Protein AF-A0A1H2DC15-F1 (afdb_monomer)

Foldseek 3Di:
DADPVRDDDDDDVPPPVDQDFDCPAPVVVCVVPLVVLVVCCVVDVLVSLVSVQVRSQDKDALVCQLQPDRRPDDSVRSNVVCVVSVLVLQLDQQWDDDPRITHGHPDRNDPRSNLVSDQLVVSVVVQVVPPDDDPVSVVVSVVSVVVRDDDDD

pLDDT: mean 74.12, std 14.26, range [35.88, 91.88]

Nearest PDB structures (foldseek):
  2va8-assembly2_B  TM=5.021E-01  e=7.751E-01  Saccharolobus solfataricus
  5u8t-assembly1_4  TM=5.584E-01  e=7.766E+00  Saccharomyces cerevisiae S288C
  8kg8-assembly1_4  TM=5.007E-01  e=7.320E+00  Saccharomyces cerevisiae S288C

Secondary structure (DSSP, 8-state):
-B-TTS-B--PPTT-TTS----TTSHHHHHHH-HHHHHHHHHH-HHHHHHHHHHHT-S-EEHHHHTT---TTS-HHHHHHHHHHHHHHHHH-TTEEEETTEEEE-SS-S-TTGGGGGS-HHHHHHHHHTSSS--HHHHHHHHHHHHHH-PPP-

Mean predicted aligned error: 12.19 Å

Solvent-accessible surface area (backbone atoms only — not comparable to full-atom values): 8966 Å² total; per-residue (Å²): 88,74,47,96,89,69,50,73,48,89,77,55,94,86,47,85,90,59,87,66,59,49,88,91,33,71,66,34,52,28,72,77,36,43,66,56,38,36,54,44,39,73,75,39,49,57,56,49,55,50,50,54,36,48,51,54,77,42,80,39,45,51,71,52,67,40,59,53,83,42,47,96,51,56,55,69,55,42,38,53,52,48,62,71,31,49,48,60,54,48,28,35,33,35,47,46,77,55,98,62,27,34,32,59,40,98,59,71,79,36,97,60,19,54,47,74,53,44,56,53,66,57,33,46,55,65,50,65,73,43,99,70,78,51,74,68,57,50,51,55,48,52,50,40,49,67,76,61,60,73,82,84,127

Organism: NCBI:txid113562

Sequen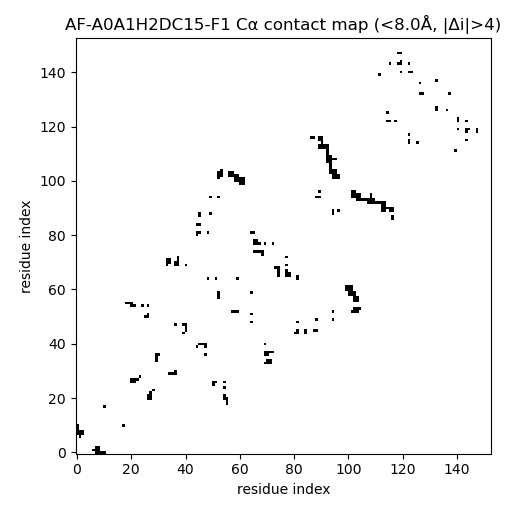ce (153 aa):
MRWDDGSEERVRPGDQSVGYATEESVCAQWLLEPGAAAEAFEANPVHVFTEFIRDSGKITKTMLLRRTVVAGVSESLVKTVYTASRAALRADPHIQISNESHTWNDAPIDPYADLRSLTPHEALDRLAGAKSLRQPERAALADAVRTGLSPRS

Structure (mmCIF, N/CA/C/O backbone):
data_AF-A0A1H2DC15-F1
#
_entry.id   AF-A0A1H2DC15-F1
#
loop_
_atom_site.group_PDB
_atom_site.id
_atom_site.type_symbol
_atom_site.label_atom_id
_atom_site.label_alt_id
_atom_site.label_comp_id
_atom_site.label_asym_id
_atom_site.label_entity_id
_atom_site.label_seq_id
_atom_site.pdbx_PDB_ins_code
_atom_site.Cartn_x
_atom_site.Cartn_y
_atom_site.Cartn_z
_atom_site.occupancy
_atom_site.B_iso_or_equiv
_atom_site.auth_seq_id
_atom_site.auth_comp_id
_atom_site.auth_asym_id
_atom_site.auth_atom_id
_atom_site.pdbx_PDB_model_num
ATOM 1 N N . MET A 1 1 ? -18.671 15.090 14.412 1.00 50.69 1 MET A N 1
ATOM 2 C CA . MET A 1 1 ? -18.525 13.635 14.588 1.00 50.69 1 MET A CA 1
ATOM 3 C C . MET A 1 1 ? -18.766 13.336 16.053 1.00 50.69 1 MET A C 1
ATOM 5 O O . MET A 1 1 ? -18.358 14.148 16.876 1.00 50.69 1 MET A O 1
ATOM 9 N N . ARG A 1 2 ? -19.482 12.259 16.371 1.00 41.91 2 ARG A N 1
ATOM 10 C CA . ARG A 1 2 ? -19.713 11.825 17.749 1.00 41.91 2 ARG A CA 1
ATOM 11 C C . ARG A 1 2 ? -19.054 10.464 17.916 1.00 41.91 2 ARG A C 1
ATOM 13 O O . ARG A 1 2 ? -19.311 9.585 17.101 1.00 41.91 2 ARG A O 1
ATOM 20 N N . TRP A 1 3 ? -18.186 10.350 18.907 1.00 59.72 3 TRP A N 1
ATOM 21 C CA . TRP A 1 3 ? -17.379 9.169 19.181 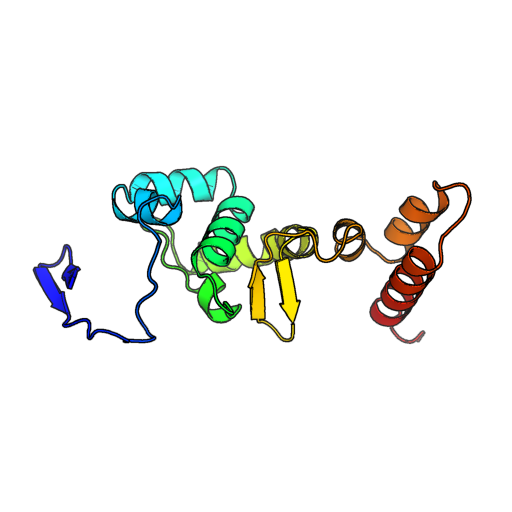1.00 59.72 3 TRP A CA 1
ATOM 22 C C . TRP A 1 3 ? -18.105 8.225 20.152 1.00 59.72 3 TRP A C 1
ATOM 24 O O . TRP A 1 3 ? -19.064 8.625 20.821 1.00 59.72 3 TRP A O 1
ATOM 34 N N . ASP A 1 4 ? -17.644 6.976 20.241 1.00 46.00 4 ASP A N 1
ATOM 35 C CA . ASP A 1 4 ? -18.251 5.933 21.087 1.00 46.00 4 ASP A CA 1
ATOM 36 C C . ASP A 1 4 ? -18.184 6.258 22.588 1.00 46.00 4 ASP A C 1
ATOM 38 O O . ASP A 1 4 ? -19.020 5.811 23.371 1.00 46.00 4 ASP A O 1
ATOM 42 N N . ASP A 1 5 ? -17.228 7.096 22.990 1.00 61.44 5 ASP A N 1
ATOM 43 C CA . ASP A 1 5 ? -17.116 7.641 24.347 1.00 61.44 5 ASP A CA 1
ATOM 44 C C . ASP A 1 5 ? -18.101 8.797 24.624 1.00 61.44 5 ASP A C 1
ATOM 46 O O . ASP A 1 5 ? -18.114 9.374 25.713 1.00 61.44 5 ASP A O 1
ATOM 50 N N . GLY A 1 6 ? -18.944 9.136 23.644 1.00 53.78 6 GLY A N 1
ATOM 51 C CA . GLY A 1 6 ? -19.925 10.212 23.713 1.00 53.78 6 GLY A CA 1
ATOM 52 C C . GLY A 1 6 ? -19.349 11.605 23.473 1.00 53.78 6 GLY A C 1
ATOM 53 O O . GLY A 1 6 ? -20.116 12.570 23.499 1.00 53.78 6 GLY A O 1
ATOM 54 N N . SER A 1 7 ? -18.043 11.734 23.224 1.00 58.00 7 SER A N 1
ATOM 55 C CA . SER A 1 7 ? -17.435 13.015 22.882 1.00 58.00 7 SER A CA 1
ATOM 56 C C . SER A 1 7 ? -17.876 13.474 21.491 1.00 58.00 7 SER A C 1
ATOM 58 O O . SER A 1 7 ? -18.075 12.682 20.568 1.00 58.00 7 SER A O 1
ATOM 60 N N . GLU A 1 8 ? -18.069 14.783 21.340 1.00 50.00 8 GLU A N 1
ATOM 61 C CA . GLU A 1 8 ? -18.448 15.391 20.068 1.00 50.00 8 GLU A CA 1
ATOM 62 C C . GLU A 1 8 ? -17.343 16.318 19.581 1.00 50.00 8 GLU A C 1
ATOM 64 O O . GLU A 1 8 ? -16.991 17.305 20.228 1.00 50.00 8 GLU A O 1
ATOM 69 N N . GLU A 1 9 ? -16.825 16.022 18.395 1.00 65.12 9 GLU A N 1
ATOM 70 C CA . GLU A 1 9 ? -15.805 16.823 17.742 1.00 65.12 9 GLU A CA 1
ATOM 71 C C . GLU A 1 9 ? -16.406 17.549 16.536 1.00 65.12 9 GLU A C 1
ATOM 73 O O . GLU A 1 9 ? -17.032 16.957 15.642 1.00 65.12 9 GLU A O 1
ATOM 78 N N . ARG A 1 10 ? -16.259 18.878 16.515 1.00 58.66 10 ARG A N 1
ATOM 79 C CA . ARG A 1 10 ? -16.745 19.714 15.413 1.00 58.66 10 ARG A CA 1
ATOM 80 C C . ARG A 1 10 ? -15.780 19.637 14.237 1.00 58.66 10 ARG A C 1
ATOM 82 O O . ARG A 1 10 ? -14.855 20.436 14.137 1.00 58.66 10 ARG A O 1
ATOM 89 N N . VAL A 1 11 ? -16.071 18.730 13.312 1.00 58.28 11 VAL A N 1
ATOM 90 C CA . VAL A 1 11 ? -15.411 18.676 12.004 1.00 58.28 11 VAL A CA 1
ATOM 91 C C . VAL A 1 11 ? -15.909 19.837 11.148 1.00 58.28 11 VAL A C 1
ATOM 93 O O . VAL A 1 11 ? -17.110 19.964 10.895 1.00 58.28 11 VAL A O 1
ATOM 96 N N . ARG A 1 12 ? -14.994 20.706 10.714 1.00 56.97 12 ARG A N 1
ATOM 97 C CA . ARG A 1 12 ? -15.319 21.788 9.776 1.00 56.97 12 ARG A CA 1
ATOM 98 C C . ARG A 1 12 ? -15.230 21.272 8.336 1.00 56.97 12 ARG A C 1
ATOM 100 O O . ARG A 1 12 ? -14.322 20.500 8.031 1.00 56.97 12 ARG A O 1
ATOM 107 N N . PRO A 1 13 ? -16.099 21.735 7.421 1.00 52.09 13 PRO A N 1
ATOM 108 C CA . PRO A 1 13 ? -15.893 21.517 5.993 1.00 52.09 13 PRO A CA 1
ATOM 109 C C . PRO A 1 13 ? -14.500 22.017 5.584 1.00 52.09 13 PRO A C 1
ATOM 111 O O . PRO A 1 13 ? -14.160 23.174 5.833 1.00 52.09 13 PRO A O 1
ATOM 114 N N . GLY A 1 14 ? -13.684 21.138 4.998 1.00 55.09 14 GLY A N 1
ATOM 115 C CA . GLY A 1 14 ? -12.305 21.451 4.599 1.00 55.09 14 GLY A CA 1
ATOM 116 C C . GLY A 1 14 ? -11.232 21.222 5.670 1.00 55.09 14 GLY A C 1
ATOM 117 O O . GLY A 1 14 ? -10.080 21.596 5.445 1.00 55.09 14 GLY A O 1
ATOM 118 N N . ASP A 1 15 ? -11.573 20.609 6.807 1.00 63.38 15 ASP A N 1
ATOM 119 C CA . ASP A 1 15 ? -10.581 20.166 7.786 1.00 63.38 15 ASP A CA 1
ATOM 120 C C . ASP A 1 15 ? -9.632 19.128 7.164 1.00 63.38 15 ASP A C 1
ATOM 122 O O . ASP A 1 15 ? -10.046 18.034 6.783 1.00 63.38 15 ASP A O 1
ATOM 126 N N . GLN A 1 16 ? -8.352 19.491 7.037 1.00 53.94 16 GLN A N 1
ATOM 127 C CA . GLN A 1 16 ? -7.323 18.640 6.431 1.00 53.94 16 GLN A CA 1
ATOM 128 C C . GLN A 1 16 ? -6.906 17.471 7.330 1.00 53.94 16 GLN A C 1
ATOM 130 O O . GLN A 1 16 ? -6.195 16.580 6.867 1.00 53.94 16 GLN A O 1
ATOM 135 N N . SER A 1 17 ? -7.311 17.481 8.604 1.00 52.69 17 SER A N 1
ATOM 136 C CA . SER A 1 17 ? -7.094 16.361 9.522 1.00 52.69 17 SER A CA 1
ATOM 137 C C . SER A 1 17 ? -8.114 15.234 9.336 1.00 52.69 17 SER A C 1
ATOM 139 O O . SER A 1 17 ? -7.874 14.123 9.805 1.00 52.69 17 SER A O 1
ATOM 141 N N . VAL A 1 18 ? -9.208 15.490 8.607 1.00 57.62 18 VAL A N 1
ATOM 142 C CA . VAL A 1 18 ? -10.269 14.516 8.342 1.00 57.62 18 VAL A CA 1
ATOM 143 C C . VAL A 1 18 ? -10.130 13.964 6.926 1.00 57.62 18 VAL A C 1
ATOM 145 O O . VAL A 1 18 ? -10.220 14.694 5.937 1.00 57.62 18 VAL A O 1
ATOM 148 N N . GLY A 1 19 ? -9.894 12.654 6.835 1.00 59.34 19 GLY A N 1
ATOM 149 C CA . GLY A 1 19 ? -9.956 11.912 5.580 1.00 59.34 19 GLY A CA 1
ATOM 150 C C . GLY A 1 19 ? -11.407 11.673 5.168 1.00 59.34 19 GLY A C 1
ATOM 151 O O . GLY A 1 19 ? -12.252 11.395 6.016 1.00 59.34 19 GLY A O 1
ATOM 152 N N . TYR A 1 20 ? -11.692 11.780 3.873 1.00 62.72 20 TYR A N 1
ATOM 153 C CA . TYR A 1 20 ? -13.002 11.470 3.303 1.00 62.72 20 TYR A CA 1
ATOM 154 C C . TYR A 1 20 ? -12.856 10.237 2.414 1.00 62.72 20 TYR A C 1
ATOM 156 O O . TYR A 1 20 ? -11.910 10.166 1.631 1.00 62.72 20 TYR A O 1
ATOM 164 N N . ALA A 1 21 ? -13.782 9.293 2.547 1.00 68.81 21 ALA A N 1
ATOM 165 C CA . ALA A 1 21 ? -13.947 8.163 1.641 1.00 68.81 21 ALA A CA 1
ATOM 166 C C . ALA A 1 21 ? -15.154 8.437 0.732 1.00 68.81 21 ALA A C 1
ATOM 168 O O . ALA A 1 21 ? -16.105 9.102 1.154 1.00 68.81 21 ALA A O 1
ATOM 169 N N . THR A 1 22 ? -15.116 7.974 -0.517 1.00 72.31 22 THR A N 1
ATOM 170 C CA . THR A 1 22 ? -16.287 8.050 -1.403 1.00 72.31 22 THR A CA 1
ATOM 171 C C . THR A 1 22 ? -17.324 7.009 -0.970 1.00 72.31 22 THR A C 1
ATOM 173 O O . THR A 1 22 ? -16.963 5.971 -0.433 1.00 72.31 22 THR A O 1
ATOM 176 N N . GLU A 1 23 ? -18.623 7.263 -1.161 1.00 72.62 23 GLU A N 1
ATOM 177 C CA . GLU A 1 23 ? -19.680 6.362 -0.649 1.00 72.62 23 GLU A CA 1
ATOM 178 C C . GLU A 1 23 ? -19.579 4.924 -1.188 1.00 72.62 23 GLU A C 1
ATOM 180 O O . GLU A 1 23 ? -19.925 3.974 -0.492 1.00 72.62 23 GLU A O 1
ATOM 185 N N . GLU A 1 24 ? -19.072 4.755 -2.408 1.00 78.44 24 GLU A N 1
ATOM 186 C CA . GLU A 1 24 ? -18.915 3.451 -3.069 1.00 78.44 24 GLU A CA 1
ATOM 187 C C . GLU A 1 24 ? -17.592 2.750 -2.718 1.00 78.44 24 GLU A C 1
ATOM 189 O O . GLU A 1 24 ? -17.293 1.673 -3.236 1.00 78.44 24 GLU A O 1
ATOM 194 N N . SER A 1 25 ? -16.771 3.367 -1.871 1.00 82.69 25 SER A N 1
ATOM 195 C CA . SER A 1 25 ? -15.416 2.916 -1.606 1.00 82.69 25 SER A CA 1
ATOM 196 C C . SER A 1 25 ? -15.360 1.810 -0.555 1.00 82.69 25 SER A C 1
ATOM 198 O O . SER A 1 25 ? -16.178 1.736 0.366 1.00 82.69 25 SER A O 1
ATOM 200 N N . VAL A 1 26 ? -14.342 0.955 -0.658 1.00 82.56 26 VAL A N 1
ATOM 201 C CA . VAL A 1 26 ? -14.091 -0.095 0.339 1.00 82.56 26 VAL A CA 1
ATOM 202 C C . VAL A 1 26 ? -13.783 0.537 1.701 1.00 82.56 26 VAL A C 1
ATOM 204 O O . VAL A 1 26 ? -14.265 0.063 2.731 1.00 82.56 26 VAL A O 1
ATOM 207 N N . CYS A 1 27 ? -13.067 1.668 1.721 1.00 82.31 27 CYS A N 1
ATOM 208 C CA . CYS A 1 27 ? -12.802 2.392 2.961 1.00 82.31 27 CYS A CA 1
ATOM 209 C C . CYS A 1 27 ? -14.085 2.943 3.606 1.00 82.31 27 CYS A C 1
ATOM 211 O O . CYS A 1 27 ? -14.167 2.979 4.832 1.00 82.31 27 CYS A O 1
ATOM 213 N N . ALA A 1 28 ? -15.101 3.335 2.828 1.00 81.56 28 ALA A N 1
ATOM 214 C CA . ALA A 1 28 ? -16.394 3.740 3.380 1.00 81.56 28 ALA A CA 1
ATOM 215 C C . ALA A 1 28 ? -17.136 2.568 4.039 1.00 81.56 28 ALA A C 1
ATOM 217 O O . ALA A 1 28 ? -17.709 2.743 5.113 1.00 81.56 28 ALA A O 1
ATOM 218 N N . GLN A 1 29 ? -17.063 1.361 3.469 1.00 79.31 29 GLN A N 1
ATOM 219 C CA . GLN A 1 29 ? -17.625 0.157 4.097 1.00 79.31 29 GLN A CA 1
ATOM 220 C C . GLN A 1 29 ? -16.939 -0.154 5.434 1.00 79.31 29 GLN A C 1
ATOM 222 O O . GLN A 1 29 ? -17.608 -0.424 6.427 1.00 79.31 29 GLN A O 1
ATOM 227 N N . TRP A 1 30 ? -15.613 -0.021 5.500 1.00 81.44 30 TRP A N 1
ATOM 228 C CA . TRP A 1 30 ? -14.843 -0.186 6.738 1.00 81.44 30 TRP A CA 1
ATOM 229 C C . TRP A 1 30 ? -15.180 0.840 7.828 1.00 81.44 30 TRP A C 1
ATOM 231 O O . TRP A 1 30 ? -15.050 0.533 9.011 1.00 81.44 30 TRP A O 1
ATOM 241 N N . LEU A 1 31 ? -15.627 2.045 7.456 1.00 74.81 31 LEU A N 1
ATOM 242 C CA . LEU A 1 31 ? -16.126 3.036 8.417 1.00 74.81 31 LEU A CA 1
ATOM 243 C C . LEU A 1 31 ? -17.489 2.646 9.004 1.00 74.81 31 LEU A C 1
ATOM 245 O O . LEU A 1 31 ? -17.784 3.006 10.142 1.00 74.81 31 LEU A O 1
ATOM 249 N N . LEU A 1 32 ? -18.317 1.932 8.237 1.00 79.75 32 LEU A N 1
ATOM 250 C CA . LEU A 1 32 ? -19.623 1.440 8.684 1.00 79.75 32 LEU A CA 1
ATOM 251 C C . LEU A 1 32 ? -19.499 0.149 9.504 1.00 79.75 32 LEU A C 1
ATOM 253 O O . LEU A 1 32 ? -20.289 -0.072 10.420 1.00 79.75 32 LEU A O 1
ATOM 257 N N . GLU A 1 33 ? -18.490 -0.673 9.208 1.00 82.50 33 GLU A N 1
ATOM 258 C CA . GLU A 1 33 ? -18.225 -1.951 9.869 1.00 82.50 33 GLU A CA 1
ATOM 259 C C . GLU A 1 33 ? -16.764 -2.031 10.347 1.00 82.50 33 GLU A C 1
ATOM 261 O O . GLU A 1 33 ? -15.903 -2.593 9.664 1.00 82.50 33 GLU A O 1
ATOM 266 N N . PRO A 1 34 ? -16.456 -1.517 11.553 1.00 68.00 34 PRO A N 1
ATOM 267 C CA . PRO A 1 34 ? -15.084 -1.440 12.059 1.00 68.00 34 PRO A CA 1
ATOM 268 C C . PRO A 1 34 ? -14.353 -2.792 12.131 1.00 68.00 34 PRO A C 1
ATOM 270 O O . PRO A 1 34 ? -13.135 -2.846 11.966 1.00 68.00 34 PRO A O 1
ATOM 273 N N . GLY A 1 35 ? -15.088 -3.891 12.347 1.00 78.56 35 GLY A N 1
ATOM 274 C CA . GLY A 1 35 ? -14.534 -5.250 12.352 1.00 78.56 35 GLY A CA 1
ATOM 275 C C . GLY A 1 35 ? -14.050 -5.715 10.975 1.00 78.56 35 GLY A C 1
ATOM 276 O O . GLY A 1 35 ? -13.019 -6.377 10.886 1.00 78.56 35 GLY A O 1
ATOM 277 N N . ALA A 1 36 ? -14.717 -5.290 9.897 1.00 83.50 36 ALA A N 1
ATOM 278 C CA . ALA A 1 36 ? -14.344 -5.655 8.531 1.00 83.50 36 ALA A CA 1
ATOM 279 C C . ALA A 1 36 ? -12.976 -5.076 8.138 1.00 83.50 36 ALA A C 1
ATOM 281 O O . ALA A 1 36 ? -12.216 -5.707 7.405 1.00 83.50 36 ALA A O 1
ATOM 282 N N . ALA A 1 37 ? -12.630 -3.896 8.665 1.00 79.44 37 ALA A N 1
ATOM 283 C CA . ALA A 1 37 ? -11.323 -3.282 8.455 1.00 79.44 37 ALA A CA 1
ATOM 284 C C . ALA A 1 37 ? -10.197 -4.112 9.093 1.00 79.44 37 ALA A C 1
ATOM 286 O O . ALA A 1 37 ? -9.152 -4.314 8.476 1.00 79.44 37 ALA A O 1
ATOM 287 N N . ALA A 1 38 ? -10.415 -4.607 10.317 1.00 82.25 38 ALA A N 1
ATOM 288 C CA . ALA A 1 38 ? -9.462 -5.460 11.021 1.00 82.25 38 ALA A CA 1
ATOM 289 C C . ALA A 1 38 ? -9.289 -6.809 10.311 1.00 82.25 38 ALA A C 1
ATOM 291 O O . ALA A 1 38 ? -8.160 -7.213 10.048 1.00 82.25 38 ALA A O 1
ATOM 292 N N . GLU A 1 39 ? -10.388 -7.460 9.923 1.00 88.56 39 GLU A N 1
ATOM 293 C CA . GLU A 1 39 ? -10.358 -8.730 9.185 1.00 88.56 39 GLU A CA 1
ATOM 294 C C . GLU A 1 39 ? -9.649 -8.589 7.830 1.00 88.56 39 GLU A C 1
ATOM 296 O O . GLU A 1 39 ? -8.788 -9.400 7.483 1.00 88.56 39 GLU A O 1
ATOM 301 N N . ALA A 1 40 ? -9.946 -7.522 7.079 1.00 87.38 40 ALA A N 1
ATOM 302 C CA . ALA A 1 40 ? -9.264 -7.226 5.822 1.00 87.38 40 ALA A CA 1
ATOM 303 C C . ALA A 1 40 ? -7.769 -6.957 6.038 1.00 87.38 40 ALA A C 1
ATOM 305 O O . ALA A 1 40 ? -6.935 -7.410 5.249 1.00 87.38 40 ALA A O 1
ATOM 306 N N . PHE A 1 41 ? -7.421 -6.249 7.115 1.00 89.12 41 PHE A N 1
ATOM 307 C CA . PHE A 1 41 ? -6.036 -5.953 7.464 1.00 89.12 41 PHE A CA 1
ATOM 308 C C . PHE A 1 41 ? -5.258 -7.208 7.860 1.00 89.12 41 PHE A C 1
ATOM 310 O O . PHE A 1 41 ? -4.109 -7.354 7.454 1.00 89.12 41 PHE A O 1
ATOM 317 N N . GLU A 1 42 ? -5.867 -8.128 8.606 1.00 88.25 42 GLU A N 1
ATOM 318 C CA . GLU A 1 42 ? -5.258 -9.413 8.957 1.00 88.25 42 GLU A CA 1
ATOM 319 C C . GLU A 1 42 ? -5.085 -10.320 7.734 1.00 88.25 42 GLU A C 1
ATOM 321 O O . GLU A 1 42 ? -4.042 -10.959 7.582 1.00 88.25 42 GLU A O 1
ATOM 326 N N . ALA A 1 43 ? -6.074 -10.350 6.837 1.00 91.31 43 ALA A N 1
ATOM 327 C CA . ALA A 1 43 ? -6.045 -11.193 5.647 1.00 91.31 43 ALA A CA 1
ATOM 328 C C . ALA A 1 43 ? -5.068 -10.684 4.575 1.00 91.31 43 ALA A C 1
ATOM 330 O O . ALA A 1 43 ? -4.311 -11.470 3.998 1.00 91.31 43 ALA A O 1
ATOM 331 N N . ASN A 1 44 ? -5.087 -9.381 4.275 1.00 91.00 44 ASN A N 1
ATOM 332 C CA . ASN A 1 44 ? -4.223 -8.771 3.266 1.00 91.00 44 ASN A CA 1
ATOM 333 C C . ASN A 1 44 ? -3.914 -7.295 3.590 1.00 91.00 44 ASN A C 1
ATOM 335 O O . ASN A 1 44 ? -4.553 -6.380 3.060 1.00 91.00 44 ASN A O 1
ATOM 339 N N . PRO A 1 45 ? -2.868 -7.033 4.391 1.00 88.38 45 PRO A N 1
ATOM 340 C CA . PRO A 1 45 ? -2.530 -5.671 4.784 1.00 88.38 45 PRO A CA 1
ATOM 341 C C . PRO A 1 45 ? -2.107 -4.769 3.619 1.00 88.38 45 PRO A C 1
ATOM 343 O O . PRO A 1 45 ? -2.335 -3.561 3.656 1.00 88.38 45 PRO A O 1
ATOM 346 N N . VAL A 1 46 ? -1.486 -5.339 2.577 1.00 91.31 46 VAL A N 1
ATOM 347 C CA . VAL A 1 46 ? -1.066 -4.580 1.387 1.00 91.31 46 VAL A CA 1
ATOM 348 C C . VAL A 1 46 ? -2.291 -4.002 0.692 1.00 91.31 46 VAL A C 1
ATOM 350 O O . VAL A 1 46 ? -2.305 -2.814 0.383 1.00 91.31 46 VAL A O 1
ATOM 353 N N . HIS A 1 47 ? -3.329 -4.824 0.514 1.00 90.50 47 HIS A N 1
ATOM 354 C CA . HIS A 1 47 ? -4.589 -4.384 -0.072 1.00 90.50 47 HIS A CA 1
ATOM 355 C C . HIS A 1 47 ? -5.193 -3.224 0.720 1.00 90.50 47 HIS A C 1
ATOM 357 O O . HIS A 1 47 ? -5.543 -2.215 0.120 1.00 90.50 47 HIS A O 1
ATOM 363 N N . VAL A 1 48 ? -5.207 -3.302 2.055 1.00 89.88 48 VAL A N 1
ATOM 364 C CA . VAL A 1 48 ? -5.713 -2.208 2.895 1.00 89.88 48 VAL A CA 1
ATOM 365 C C . VAL A 1 48 ? -4.969 -0.895 2.644 1.00 89.88 48 VAL A C 1
ATOM 367 O O . VAL A 1 48 ? -5.598 0.139 2.429 1.00 89.88 48 VAL A O 1
ATOM 370 N N . PHE A 1 49 ? -3.634 -0.910 2.601 1.00 90.81 49 PHE A N 1
ATOM 371 C CA . PHE A 1 49 ? -2.869 0.302 2.290 1.00 90.81 49 PHE A CA 1
ATOM 372 C C . PHE A 1 49 ? -3.126 0.820 0.869 1.00 90.81 49 PHE A C 1
ATOM 374 O O . PHE A 1 49 ? -3.223 2.034 0.687 1.00 90.81 49 PHE A O 1
ATOM 381 N N . THR A 1 50 ? -3.250 -0.063 -0.123 1.00 91.50 50 THR A N 1
ATOM 382 C CA . THR A 1 50 ? -3.571 0.322 -1.505 1.00 91.50 50 THR A CA 1
ATOM 383 C C . THR A 1 50 ? -4.945 0.984 -1.595 1.00 91.50 50 THR A C 1
ATOM 385 O O . THR A 1 50 ? -5.063 2.037 -2.218 1.00 91.50 50 THR A O 1
ATOM 388 N N . GLU A 1 51 ? -5.955 0.428 -0.927 1.00 90.00 51 GLU A N 1
ATOM 389 C CA . GLU A 1 51 ? -7.311 0.985 -0.859 1.00 90.00 51 GLU A CA 1
ATOM 390 C C . GLU A 1 51 ? -7.314 2.380 -0.224 1.00 90.00 51 GLU A C 1
ATOM 392 O O . GLU A 1 51 ? -7.872 3.315 -0.795 1.00 90.00 51 GLU A O 1
ATOM 397 N N . PHE A 1 52 ? -6.579 2.577 0.878 1.00 87.50 52 PHE A N 1
ATOM 398 C CA . PHE A 1 52 ? -6.414 3.908 1.471 1.00 87.50 52 PHE A CA 1
ATOM 399 C C . PHE A 1 52 ? -5.751 4.911 0.518 1.00 87.50 52 PHE A C 1
ATOM 401 O O . PHE A 1 52 ? -6.159 6.072 0.458 1.00 87.50 52 PHE A O 1
ATOM 408 N N . ILE A 1 53 ? -4.718 4.494 -0.221 1.00 89.75 53 ILE A N 1
ATOM 409 C CA . ILE A 1 53 ? -4.038 5.365 -1.191 1.00 89.75 53 ILE A CA 1
ATOM 410 C C . ILE A 1 53 ? -4.989 5.715 -2.341 1.00 89.75 53 ILE A C 1
ATOM 412 O O . ILE A 1 53 ? -5.060 6.885 -2.723 1.00 89.75 53 ILE A O 1
ATOM 416 N N . ARG A 1 54 ? -5.733 4.731 -2.858 1.00 89.44 54 ARG A N 1
ATOM 417 C CA . ARG A 1 54 ? -6.712 4.902 -3.937 1.00 89.44 54 ARG A CA 1
ATOM 418 C C . ARG A 1 54 ? -7.826 5.862 -3.541 1.00 89.44 54 ARG A C 1
ATOM 420 O O . ARG A 1 54 ? -8.022 6.877 -4.206 1.00 89.44 54 ARG A O 1
ATOM 427 N N . ASP A 1 55 ? -8.490 5.589 -2.424 1.00 86.00 55 ASP A N 1
ATOM 428 C CA . ASP A 1 55 ? -9.661 6.349 -1.983 1.00 86.00 55 ASP A CA 1
ATOM 429 C C . ASP A 1 55 ? -9.317 7.769 -1.537 1.00 86.00 55 ASP A C 1
ATOM 431 O O . ASP A 1 55 ? -10.160 8.662 -1.609 1.00 86.00 55 ASP A O 1
ATOM 435 N N . SER A 1 56 ? -8.066 8.020 -1.129 1.00 79.88 56 SER A N 1
ATOM 436 C CA . SER A 1 56 ? -7.630 9.373 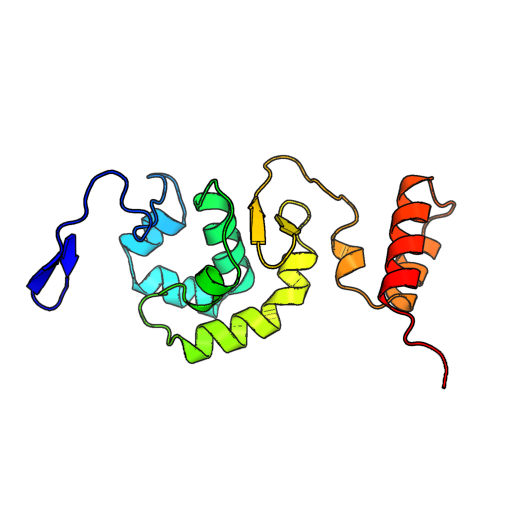-0.774 1.00 79.88 56 SER A CA 1
ATOM 437 C C . SER A 1 56 ? -7.800 10.378 -1.923 1.00 79.88 56 SER A C 1
ATOM 439 O O . SER A 1 56 ? -7.924 11.581 -1.668 1.00 79.88 56 SER A O 1
ATOM 441 N N . GLY A 1 57 ? -7.746 9.909 -3.182 1.00 74.06 57 GLY A N 1
ATOM 442 C CA . GLY A 1 57 ? -7.806 10.729 -4.399 1.00 74.06 57 GLY A CA 1
ATOM 443 C C . GLY A 1 57 ? -6.736 11.829 -4.478 1.00 74.06 57 GLY A C 1
ATOM 444 O O . GLY A 1 57 ? -6.831 12.743 -5.298 1.00 74.06 57 GLY A O 1
ATOM 445 N N . LYS A 1 58 ? -5.748 11.804 -3.576 1.00 80.56 58 LYS A N 1
ATOM 446 C CA . LYS A 1 58 ? -4.767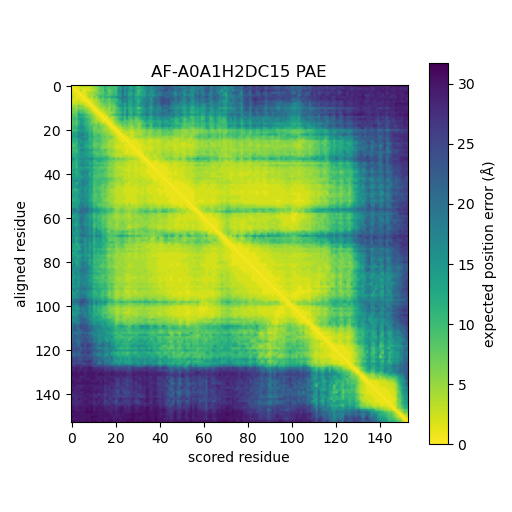 12.864 -3.334 1.00 80.56 58 LYS A CA 1
ATOM 447 C C . LYS A 1 58 ? -3.438 12.253 -2.902 1.00 80.56 58 LYS A C 1
ATOM 449 O O . LYS A 1 58 ? -3.289 11.054 -2.699 1.00 80.56 58 LYS A O 1
ATOM 454 N N . ILE A 1 59 ? -2.447 13.120 -2.735 1.00 84.69 59 ILE A N 1
ATOM 455 C CA . ILE A 1 59 ? -1.136 12.736 -2.228 1.00 84.69 59 ILE A CA 1
ATOM 456 C C . ILE A 1 59 ? -1.259 12.278 -0.767 1.00 84.69 59 ILE A C 1
ATOM 458 O O . ILE A 1 59 ? -1.543 13.082 0.123 1.00 84.69 59 ILE A O 1
ATOM 462 N N . THR A 1 60 ? -0.959 11.006 -0.512 1.00 86.38 60 THR A N 1
ATOM 463 C CA . THR A 1 60 ? -0.965 10.402 0.823 1.00 86.38 60 THR A CA 1
ATOM 464 C C . THR A 1 60 ? 0.458 10.238 1.356 1.00 86.38 60 THR A C 1
ATOM 466 O O . THR A 1 60 ? 1.278 9.485 0.826 1.00 86.38 60 THR A O 1
ATOM 469 N N . LYS A 1 61 ? 0.783 10.941 2.446 1.00 86.50 61 LYS A N 1
ATOM 470 C CA . LYS A 1 61 ? 2.109 10.855 3.083 1.00 86.50 61 LYS A CA 1
ATOM 471 C C . LYS A 1 61 ? 2.300 9.509 3.790 1.00 86.50 61 LYS A C 1
ATOM 473 O O . LYS A 1 61 ? 1.398 9.021 4.459 1.00 86.50 61 LYS A O 1
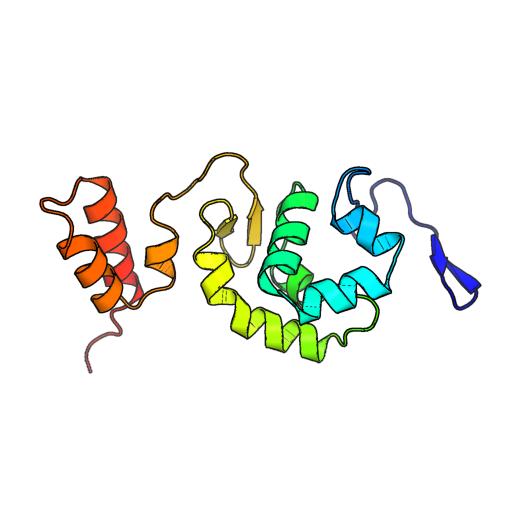ATOM 478 N N . THR A 1 62 ? 3.516 8.967 3.757 1.00 86.00 62 THR A N 1
ATOM 479 C CA . THR A 1 62 ? 3.926 7.734 4.465 1.00 86.00 62 THR A CA 1
ATOM 480 C C . THR A 1 62 ? 3.575 7.783 5.951 1.00 86.00 62 THR A C 1
ATOM 482 O O . THR A 1 62 ? 3.127 6.797 6.528 1.00 86.00 62 THR A O 1
ATOM 485 N N . MET A 1 63 ? 3.769 8.944 6.582 1.00 82.56 63 MET A N 1
ATOM 486 C CA . MET A 1 63 ? 3.403 9.164 7.982 1.00 82.56 63 MET A CA 1
ATOM 487 C C . MET A 1 63 ? 1.911 8.949 8.246 1.00 82.56 63 MET A C 1
ATOM 489 O O . MET A 1 63 ? 1.575 8.476 9.325 1.00 82.56 63 MET A O 1
ATOM 493 N N . LEU A 1 64 ? 1.042 9.274 7.282 1.00 81.19 64 LEU A N 1
ATOM 494 C CA . LEU A 1 64 ? -0.396 9.046 7.397 1.00 81.19 64 LEU A CA 1
ATOM 495 C C . LEU A 1 64 ? -0.706 7.554 7.288 1.00 81.19 64 LEU A C 1
ATOM 497 O O . LEU A 1 64 ? -1.359 7.044 8.181 1.00 81.19 64 LEU A O 1
ATOM 501 N N . LEU A 1 65 ? -0.125 6.835 6.319 1.00 82.56 65 LEU A N 1
ATOM 502 C CA . LEU A 1 65 ? -0.298 5.375 6.193 1.00 82.56 65 LEU A CA 1
ATOM 503 C C . LEU A 1 65 ? 0.142 4.613 7.451 1.00 82.56 65 LEU A C 1
ATOM 505 O O . LEU A 1 65 ? -0.507 3.675 7.897 1.00 82.56 65 LEU A O 1
ATOM 509 N N . ARG A 1 66 ? 1.248 5.044 8.065 1.00 80.44 66 ARG A N 1
ATOM 510 C CA . ARG A 1 66 ? 1.778 4.453 9.306 1.00 80.44 66 ARG A CA 1
ATOM 511 C C . ARG A 1 66 ? 0.958 4.785 10.552 1.00 80.44 66 ARG A C 1
ATOM 513 O O . ARG A 1 66 ? 1.199 4.186 11.597 1.00 80.44 66 ARG A O 1
ATOM 520 N N . ARG A 1 67 ? 0.084 5.784 10.458 1.00 70.69 67 ARG A N 1
ATOM 521 C CA . ARG A 1 67 ? -0.812 6.247 11.522 1.00 70.69 67 ARG A CA 1
ATOM 522 C C . ARG A 1 67 ? -2.273 6.010 11.169 1.00 70.69 67 ARG A C 1
ATOM 524 O O . ARG A 1 67 ? -3.138 6.507 11.884 1.00 70.69 67 ARG A O 1
ATOM 531 N N . THR A 1 68 ? -2.546 5.294 10.078 1.00 71.75 68 THR A N 1
ATOM 532 C CA . THR A 1 68 ? -3.907 4.961 9.698 1.00 71.75 68 THR A CA 1
ATOM 533 C C . THR A 1 68 ? -4.526 4.200 10.853 1.00 71.75 68 THR A C 1
ATOM 535 O O . THR A 1 68 ? -4.020 3.156 11.269 1.00 71.75 68 THR A O 1
ATOM 538 N N . VAL A 1 69 ? -5.587 4.775 11.407 1.00 64.50 69 VAL A N 1
ATOM 539 C CA . VAL A 1 69 ? -6.345 4.144 12.474 1.00 64.50 69 VAL A CA 1
ATOM 540 C C . VAL A 1 69 ? -7.216 3.096 11.808 1.00 64.50 69 VAL A C 1
ATOM 542 O O . VAL A 1 69 ? -8.222 3.418 11.183 1.00 64.50 69 VAL A O 1
ATOM 545 N N . VAL A 1 70 ? -6.790 1.842 11.903 1.00 72.19 70 VAL A N 1
ATOM 546 C CA . VAL A 1 70 ? -7.633 0.696 11.576 1.00 72.19 70 VAL A CA 1
ATOM 547 C C . VAL A 1 70 ? -8.266 0.263 12.891 1.00 72.19 70 VAL A C 1
ATOM 549 O O . VAL A 1 70 ? -7.557 -0.099 13.832 1.00 72.19 70 VAL A O 1
ATOM 552 N N . ALA A 1 71 ? -9.588 0.382 12.995 1.00 68.31 71 ALA A N 1
ATOM 553 C CA . ALA A 1 71 ? -10.303 0.019 14.212 1.00 68.31 71 ALA A CA 1
ATOM 554 C C . ALA A 1 71 ? -9.976 -1.430 14.613 1.00 68.31 71 ALA A C 1
ATOM 556 O O . ALA A 1 71 ? -9.900 -2.311 13.765 1.00 68.31 71 ALA A O 1
ATOM 557 N N . GLY A 1 72 ? -9.715 -1.667 15.901 1.00 67.25 72 GLY A N 1
ATOM 558 C CA . GLY A 1 72 ? -9.301 -2.985 16.400 1.00 67.25 72 GLY A CA 1
ATOM 559 C C . GLY A 1 72 ? -7.826 -3.351 16.167 1.00 67.25 72 GLY A C 1
ATOM 560 O O . GLY A 1 72 ? -7.370 -4.354 16.709 1.00 67.25 72 GLY A O 1
ATOM 561 N N . VAL A 1 73 ? -7.044 -2.531 15.453 1.00 78.94 73 VAL A N 1
ATOM 562 C CA . VAL A 1 73 ? -5.619 -2.777 15.171 1.00 78.94 73 VAL A CA 1
ATOM 563 C C . VAL A 1 73 ? -4.755 -1.693 15.821 1.00 78.94 73 VAL A C 1
ATOM 565 O O . VAL A 1 73 ? -4.995 -0.495 15.686 1.00 78.94 73 VAL A O 1
ATOM 568 N N . SER A 1 74 ? -3.704 -2.099 16.535 1.00 81.50 74 SER A N 1
ATOM 569 C CA . SER A 1 74 ? -2.801 -1.146 17.198 1.00 81.50 74 SER A CA 1
ATOM 570 C C . SER A 1 74 ? -1.882 -0.409 16.212 1.00 81.50 74 SER A C 1
ATOM 572 O O . SER A 1 74 ? -1.386 -0.987 15.246 1.00 81.50 74 SER A O 1
ATOM 574 N N . GLU A 1 75 ? -1.554 0.857 16.498 1.00 83.12 75 GLU A N 1
ATOM 575 C CA . GLU A 1 75 ? -0.651 1.668 15.659 1.00 83.12 75 GLU A CA 1
ATOM 576 C C . GLU A 1 75 ? 0.747 1.030 15.506 1.00 83.12 75 GLU A C 1
ATOM 578 O O . GLU A 1 75 ? 1.385 1.127 14.455 1.00 83.12 75 GLU A O 1
ATOM 583 N N . SER A 1 76 ? 1.253 0.357 16.545 1.00 83.75 76 SER A N 1
ATOM 584 C CA . SER A 1 76 ? 2.539 -0.353 16.490 1.00 83.75 76 SER A CA 1
ATOM 585 C C . SER A 1 76 ? 2.506 -1.523 15.503 1.00 83.75 76 SER A C 1
ATOM 587 O O . SER A 1 76 ? 3.473 -1.724 14.757 1.00 83.75 76 SER A O 1
ATOM 589 N N . LEU A 1 77 ? 1.390 -2.255 15.452 1.00 86.06 77 LEU A N 1
ATOM 590 C CA . LEU A 1 77 ? 1.171 -3.323 14.485 1.00 86.06 77 LEU A CA 1
ATOM 591 C C . LEU A 1 77 ? 1.065 -2.750 13.070 1.00 86.06 77 LEU A C 1
ATOM 593 O O . LEU A 1 77 ? 1.795 -3.201 12.190 1.00 86.06 77 LEU A O 1
ATOM 597 N N . VAL A 1 78 ? 0.281 -1.683 12.872 1.00 86.31 78 VAL A N 1
ATOM 59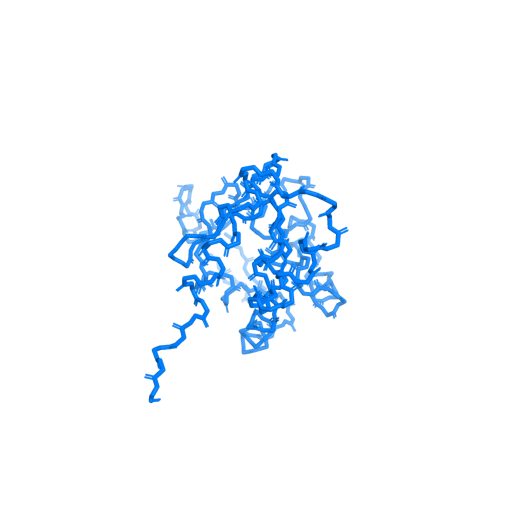8 C CA . VAL A 1 78 ? 0.183 -0.983 11.578 1.00 86.31 78 VAL A CA 1
ATOM 599 C C . VAL A 1 78 ? 1.562 -0.547 11.075 1.00 86.31 78 VAL A C 1
ATOM 601 O O . VAL A 1 78 ? 1.914 -0.813 9.928 1.00 86.31 78 VAL A O 1
ATOM 604 N N . LYS A 1 79 ? 2.407 0.046 11.930 1.00 87.12 79 LYS A N 1
ATOM 605 C CA . LYS A 1 79 ? 3.784 0.441 11.564 1.00 87.12 79 LYS A CA 1
ATOM 606 C C . LYS A 1 79 ? 4.659 -0.741 11.151 1.00 87.12 79 LYS A C 1
ATOM 608 O O . LYS A 1 79 ? 5.429 -0.625 10.192 1.00 87.12 79 LYS A O 1
ATOM 613 N N . THR A 1 80 ? 4.578 -1.842 11.892 1.00 89.62 80 THR A N 1
ATOM 614 C CA . THR A 1 80 ? 5.361 -3.056 11.627 1.00 89.62 80 THR A CA 1
ATOM 615 C C . THR A 1 80 ? 4.949 -3.665 10.291 1.00 89.62 80 THR A C 1
ATOM 617 O O . THR A 1 80 ? 5.787 -3.903 9.423 1.00 89.62 80 THR A O 1
ATOM 620 N N . VAL A 1 81 ? 3.643 -3.815 10.085 1.00 90.00 81 VAL A N 1
ATOM 621 C CA . VAL A 1 81 ? 3.063 -4.407 8.880 1.00 90.00 81 VAL A CA 1
ATOM 622 C C . VAL A 1 81 ? 3.262 -3.514 7.657 1.00 90.00 81 VAL A C 1
ATOM 624 O O . VAL A 1 81 ? 3.605 -4.017 6.589 1.00 90.00 81 VAL A O 1
ATOM 627 N N . TYR A 1 82 ? 3.165 -2.189 7.801 1.00 90.62 82 TYR A N 1
ATOM 628 C CA . TYR A 1 82 ? 3.517 -1.250 6.734 1.00 90.62 82 TYR A CA 1
ATOM 629 C C . TYR A 1 82 ? 4.969 -1.437 6.280 1.00 90.62 82 TYR A C 1
ATOM 631 O O . TYR A 1 82 ? 5.261 -1.464 5.085 1.00 90.62 82 TYR A O 1
ATOM 639 N N . THR A 1 83 ? 5.891 -1.598 7.233 1.00 89.81 83 THR A N 1
ATOM 640 C CA . THR A 1 83 ? 7.313 -1.802 6.926 1.00 89.81 83 THR A CA 1
ATOM 641 C C . THR A 1 83 ? 7.521 -3.078 6.110 1.00 89.81 83 THR A C 1
ATOM 643 O O . THR A 1 83 ? 8.247 -3.041 5.118 1.00 89.81 83 THR A O 1
ATOM 646 N N . ALA A 1 84 ? 6.834 -4.166 6.471 1.00 88.81 84 ALA A N 1
ATOM 647 C CA . ALA A 1 84 ? 6.845 -5.415 5.708 1.00 88.81 84 ALA A CA 1
ATOM 648 C C . ALA A 1 84 ? 6.184 -5.269 4.320 1.00 88.81 84 ALA A C 1
ATOM 650 O O . ALA A 1 84 ? 6.672 -5.815 3.335 1.00 88.81 84 ALA A O 1
ATOM 651 N N . SER A 1 85 ? 5.118 -4.471 4.223 1.00 89.75 85 SER A N 1
ATOM 652 C CA . SER A 1 85 ? 4.334 -4.253 2.996 1.00 89.75 85 SER A CA 1
ATOM 653 C C . SER A 1 85 ? 4.996 -3.296 1.999 1.00 89.75 85 SER A C 1
ATOM 655 O O . SER A 1 85 ? 4.590 -3.222 0.840 1.00 89.75 85 SER A O 1
ATOM 657 N N . ARG A 1 86 ? 6.033 -2.557 2.414 1.00 88.00 86 ARG A N 1
ATOM 658 C CA . ARG A 1 86 ? 6.662 -1.492 1.617 1.00 88.00 86 ARG A CA 1
ATOM 659 C C . ARG A 1 86 ? 7.184 -1.968 0.259 1.00 88.00 86 ARG A C 1
ATOM 661 O O . ARG A 1 86 ? 7.116 -1.213 -0.708 1.00 88.00 86 ARG A O 1
ATOM 668 N N . ALA A 1 87 ? 7.736 -3.179 0.185 1.00 86.19 87 ALA A N 1
ATOM 669 C CA . ALA A 1 87 ? 8.228 -3.740 -1.074 1.00 86.19 87 ALA A CA 1
ATOM 670 C C . ALA A 1 87 ? 7.073 -4.053 -2.038 1.00 86.19 87 ALA A C 1
ATOM 672 O O . ALA A 1 87 ? 7.148 -3.690 -3.207 1.00 86.19 87 ALA A O 1
ATOM 673 N N . ALA A 1 88 ? 5.981 -4.630 -1.529 1.00 88.69 88 ALA A N 1
ATOM 674 C CA . ALA A 1 88 ? 4.790 -4.932 -2.318 1.00 88.69 88 ALA A CA 1
ATOM 675 C C . ALA A 1 88 ? 4.090 -3.657 -2.820 1.00 88.69 88 ALA A C 1
ATOM 677 O O . ALA A 1 88 ? 3.746 -3.572 -3.990 1.00 88.69 88 ALA A O 1
ATOM 678 N N . LEU A 1 89 ? 3.981 -2.619 -1.982 1.00 89.00 89 LEU A N 1
ATOM 679 C CA . LEU A 1 89 ? 3.430 -1.320 -2.397 1.00 89.00 89 LEU A CA 1
ATOM 680 C C . LEU A 1 89 ? 4.269 -0.634 -3.485 1.00 89.00 89 LEU A C 1
ATOM 682 O O . LEU A 1 89 ? 3.732 0.081 -4.321 1.00 89.00 89 LEU A O 1
ATOM 686 N N . ARG A 1 90 ? 5.592 -0.841 -3.488 1.00 86.06 90 ARG A N 1
ATOM 687 C CA . ARG A 1 90 ? 6.480 -0.358 -4.561 1.00 86.06 90 ARG A CA 1
ATOM 688 C C . ARG A 1 90 ? 6.320 -1.129 -5.866 1.00 86.06 90 ARG A C 1
ATOM 690 O O . ARG A 1 90 ? 6.625 -0.563 -6.914 1.00 86.06 90 ARG A O 1
ATOM 697 N N . ALA A 1 91 ? 5.909 -2.391 -5.774 1.00 85.88 91 ALA A N 1
ATOM 698 C CA . ALA A 1 91 ? 5.655 -3.262 -6.913 1.00 85.88 91 ALA A CA 1
ATOM 699 C C . ALA A 1 91 ? 4.289 -3.006 -7.568 1.00 85.88 91 ALA A C 1
ATOM 701 O O . ALA A 1 91 ? 4.049 -3.494 -8.670 1.00 85.88 91 ALA A O 1
ATOM 702 N N . ASP A 1 92 ? 3.404 -2.249 -6.915 1.00 89.25 92 ASP A N 1
ATOM 703 C CA . ASP A 1 92 ? 2.105 -1.887 -7.469 1.00 89.25 92 ASP A CA 1
ATOM 704 C C . ASP A 1 92 ? 2.274 -0.892 -8.642 1.00 89.25 92 ASP A C 1
ATOM 706 O O . ASP A 1 92 ? 2.829 0.197 -8.452 1.00 89.25 92 ASP A O 1
ATOM 710 N N . PRO A 1 93 ? 1.808 -1.227 -9.860 1.00 88.88 93 PRO A N 1
ATOM 711 C CA . PRO A 1 93 ? 2.027 -0.410 -11.051 1.00 88.88 93 PRO A CA 1
ATOM 712 C C . PRO A 1 93 ? 1.171 0.864 -11.101 1.00 88.88 93 PRO A C 1
ATOM 714 O O . PRO A 1 93 ? 1.404 1.715 -11.963 1.00 88.88 93 PRO A O 1
ATOM 717 N N . HIS A 1 94 ? 0.198 1.015 -10.198 1.00 91.06 94 HIS A N 1
ATOM 718 C CA . HIS A 1 94 ? -0.673 2.187 -10.100 1.00 91.06 94 HIS A CA 1
ATOM 719 C C . HIS A 1 94 ? -0.190 3.198 -9.051 1.00 91.06 94 HIS A C 1
ATOM 721 O O . HIS A 1 94 ? -0.557 4.379 -9.101 1.00 91.06 94 HIS A O 1
ATOM 727 N N . ILE A 1 95 ? 0.661 2.767 -8.114 1.00 90.81 95 ILE A N 1
ATOM 728 C CA . ILE A 1 95 ? 1.138 3.609 -7.017 1.00 90.81 95 ILE A CA 1
ATOM 729 C C . ILE A 1 95 ? 2.415 4.349 -7.426 1.00 90.81 95 ILE A C 1
ATOM 731 O O . ILE A 1 95 ? 3.500 3.782 -7.573 1.00 90.81 95 ILE A O 1
ATOM 735 N N . GLN A 1 96 ? 2.317 5.675 -7.517 1.00 88.81 96 GLN A N 1
ATOM 736 C CA . GLN A 1 96 ? 3.485 6.543 -7.606 1.00 88.81 96 GLN A CA 1
ATOM 737 C C . GLN A 1 96 ? 4.048 6.815 -6.215 1.00 88.81 96 GLN A C 1
ATOM 739 O O . GLN A 1 96 ? 3.322 7.284 -5.339 1.00 88.81 96 GLN A O 1
ATOM 744 N N . ILE A 1 97 ? 5.354 6.607 -6.030 1.00 86.94 97 ILE A N 1
ATOM 745 C CA . ILE A 1 97 ? 6.049 6.913 -4.775 1.00 86.94 97 ILE A CA 1
ATOM 746 C C . ILE A 1 97 ? 7.117 7.978 -5.029 1.00 86.94 97 ILE A C 1
ATOM 748 O O . ILE A 1 97 ? 8.054 7.751 -5.789 1.00 86.94 97 ILE A O 1
ATOM 752 N N . SER A 1 98 ? 6.995 9.131 -4.369 1.00 85.00 98 SER A N 1
ATOM 753 C CA . SER A 1 98 ? 7.951 10.245 -4.453 1.00 85.00 98 SER A CA 1
ATOM 754 C C . SER A 1 98 ? 8.173 10.859 -3.075 1.00 85.00 98 SER A C 1
ATOM 756 O O . SER A 1 98 ? 7.209 11.279 -2.443 1.00 85.00 98 SER A O 1
ATOM 758 N N . ASN A 1 99 ? 9.423 10.902 -2.593 1.00 82.56 99 ASN A N 1
ATOM 759 C CA . ASN A 1 99 ? 9.814 11.533 -1.320 1.00 82.56 99 ASN A CA 1
ATOM 760 C C . ASN A 1 99 ? 8.827 11.261 -0.165 1.00 82.56 99 ASN A C 1
ATOM 762 O O . ASN A 1 99 ? 8.277 12.183 0.431 1.00 82.56 99 ASN A O 1
ATOM 766 N N . GLU A 1 100 ? 8.567 9.979 0.113 1.00 86.19 100 GLU A N 1
ATOM 767 C CA . GLU A 1 100 ? 7.638 9.519 1.162 1.00 86.19 100 GLU A CA 1
ATOM 768 C C . GLU A 1 100 ? 6.155 9.837 0.932 1.00 86.19 100 GLU A C 1
ATOM 770 O O . GLU A 1 100 ? 5.345 9.716 1.852 1.00 86.19 100 GLU A O 1
ATOM 775 N N . SER A 1 101 ? 5.771 10.204 -0.279 1.00 87.19 101 SER A N 1
ATOM 776 C CA . SER A 1 101 ? 4.383 10.438 -0.658 1.00 87.19 101 SER A CA 1
ATOM 777 C C . SER A 1 101 ? 3.921 9.400 -1.673 1.00 87.19 101 SER A C 1
ATOM 779 O O . SER A 1 101 ? 4.695 9.007 -2.545 1.00 87.19 101 SER A O 1
ATOM 781 N N . HIS A 1 102 ? 2.668 8.972 -1.549 1.00 90.62 102 HIS A N 1
ATOM 782 C CA . HIS A 1 102 ? 2.019 7.966 -2.385 1.00 90.62 102 HIS A CA 1
ATOM 783 C C . HIS A 1 102 ? 0.864 8.616 -3.137 1.00 90.62 102 HIS A C 1
ATOM 785 O O . HIS A 1 102 ? 0.121 9.402 -2.552 1.00 90.62 102 HIS A O 1
ATOM 791 N N . THR A 1 103 ? 0.724 8.319 -4.423 1.00 91.19 103 THR A N 1
ATOM 792 C CA . THR A 1 103 ? -0.386 8.807 -5.254 1.00 91.19 103 THR A CA 1
ATOM 793 C C . THR A 1 103 ? -0.906 7.662 -6.108 1.00 91.19 103 THR A C 1
ATOM 795 O O . THR A 1 103 ? -0.106 6.950 -6.715 1.00 91.19 103 THR A O 1
ATOM 798 N N . TRP A 1 104 ? -2.224 7.485 -6.141 1.00 91.88 104 TRP A N 1
ATOM 799 C CA . TRP A 1 104 ? -2.881 6.519 -7.017 1.00 91.88 104 TRP A CA 1
ATOM 800 C C . TRP A 1 104 ? -3.052 7.076 -8.433 1.00 91.88 104 TRP A C 1
ATOM 802 O O . TRP A 1 104 ? -3.320 8.266 -8.600 1.00 91.88 104 TRP A O 1
ATOM 812 N N . ASN A 1 105 ? -2.930 6.211 -9.439 1.00 89.56 105 ASN A N 1
ATOM 813 C CA . ASN A 1 105 ? -3.228 6.521 -10.833 1.00 89.56 105 ASN A CA 1
ATOM 814 C C . ASN A 1 105 ? -4.104 5.419 -11.435 1.00 89.56 105 ASN A C 1
ATOM 816 O O . ASN A 1 105 ? -3.770 4.240 -11.346 1.00 89.56 105 ASN A O 1
ATOM 820 N N . ASP A 1 106 ? -5.183 5.797 -12.119 1.00 87.56 106 ASP A N 1
ATOM 821 C CA . ASP A 1 106 ? -6.094 4.822 -12.738 1.00 87.56 106 ASP A CA 1
ATOM 822 C C . ASP A 1 106 ? -5.447 4.079 -13.914 1.00 87.56 106 ASP A C 1
ATOM 824 O O . ASP A 1 106 ? -5.740 2.911 -14.166 1.00 87.56 106 ASP A O 1
ATOM 828 N N . ALA A 1 107 ? -4.513 4.734 -14.608 1.00 86.88 107 ALA A N 1
ATOM 829 C CA . ALA A 1 107 ? -3.656 4.093 -15.594 1.00 86.88 107 ALA A CA 1
ATOM 830 C C . ALA A 1 107 ? -2.352 3.599 -14.936 1.00 86.88 107 ALA A C 1
ATOM 832 O O . ALA A 1 107 ? -1.767 4.341 -14.140 1.00 86.88 107 ALA A O 1
ATOM 833 N N . PRO A 1 108 ? -1.844 2.403 -15.300 1.00 83.94 108 PRO A N 1
ATOM 834 C CA . PRO A 1 108 ? -0.543 1.932 -14.838 1.00 83.94 108 PRO A CA 1
ATOM 835 C C . PRO A 1 108 ? 0.556 2.919 -15.247 1.00 83.94 108 PRO A C 1
ATOM 837 O O . PRO A 1 108 ? 0.742 3.195 -16.434 1.00 83.94 108 PRO A O 1
ATOM 840 N N . ILE A 1 109 ? 1.289 3.451 -14.272 1.00 81.44 109 ILE A N 1
ATOM 841 C CA . ILE A 1 109 ? 2.354 4.438 -14.511 1.00 81.44 109 ILE A CA 1
ATOM 842 C C . ILE A 1 109 ? 3.705 3.789 -14.801 1.00 81.44 109 ILE A C 1
ATOM 844 O O . ILE A 1 109 ? 4.565 4.410 -15.425 1.00 81.44 109 ILE A O 1
ATOM 848 N N . ASP A 1 110 ? 3.907 2.554 -14.344 1.00 72.94 110 ASP A N 1
ATOM 849 C CA . ASP A 1 110 ? 5.097 1.772 -14.647 1.00 72.94 110 ASP A CA 1
ATOM 850 C C . ASP A 1 110 ? 4.736 0.289 -14.794 1.00 72.94 110 ASP A C 1
ATOM 852 O O . ASP A 1 110 ? 4.493 -0.382 -13.789 1.00 72.94 110 ASP A O 1
ATOM 856 N N . PRO A 1 111 ? 4.719 -0.253 -16.025 1.00 69.94 111 PRO A N 1
ATOM 857 C CA . PRO A 1 111 ? 4.464 -1.673 -16.247 1.00 69.94 111 PRO A CA 1
ATOM 858 C C . PRO A 1 111 ? 5.580 -2.583 -15.705 1.00 69.94 111 PRO A C 1
ATOM 860 O O . PRO A 1 111 ? 5.402 -3.796 -15.705 1.00 69.94 111 PRO A O 1
ATOM 863 N N . TYR A 1 112 ? 6.705 -2.018 -15.251 1.00 73.00 112 TYR A N 1
ATOM 864 C CA . TYR A 1 112 ? 7.840 -2.721 -14.649 1.00 73.00 112 TYR A CA 1
ATOM 865 C C . TYR A 1 112 ? 7.992 -2.420 -13.150 1.00 73.00 112 TYR A C 1
ATOM 867 O O . TYR A 1 112 ? 9.084 -2.558 -12.590 1.00 73.00 112 TYR A O 1
ATOM 875 N N . ALA A 1 113 ? 6.927 -1.956 -12.485 1.00 75.19 113 ALA A N 1
ATOM 876 C CA . ALA A 1 113 ? 6.961 -1.644 -11.056 1.00 75.19 113 ALA A CA 1
ATOM 877 C C . ALA A 1 113 ? 7.420 -2.843 -10.207 1.00 75.19 113 ALA A C 1
ATOM 879 O O . ALA A 1 113 ? 8.156 -2.657 -9.235 1.00 75.19 113 ALA A O 1
ATOM 880 N N . ASP A 1 114 ? 7.082 -4.067 -10.621 1.00 72.19 114 ASP A N 1
ATOM 881 C CA . ASP A 1 114 ? 7.531 -5.316 -10.004 1.00 72.19 114 ASP A CA 1
ATOM 882 C C . ASP A 1 114 ? 9.062 -5.395 -9.890 1.00 72.19 114 ASP A C 1
ATOM 884 O O . ASP A 1 114 ? 9.582 -5.776 -8.837 1.00 72.19 114 ASP A O 1
ATOM 888 N N . LEU A 1 115 ? 9.799 -4.921 -10.901 1.00 77.25 115 LEU A N 1
ATOM 889 C CA . LEU A 1 115 ? 11.266 -4.909 -10.901 1.00 77.25 115 LEU A CA 1
ATOM 890 C C . LEU A 1 115 ? 11.868 -4.015 -9.809 1.00 77.25 115 LEU A C 1
ATOM 892 O O . LEU A 1 115 ? 12.970 -4.285 -9.340 1.00 77.25 115 LEU A O 1
ATOM 896 N N . ARG A 1 116 ? 11.158 -2.970 -9.361 1.00 70.75 116 ARG A N 1
ATOM 897 C CA . ARG A 1 116 ? 11.635 -2.042 -8.313 1.00 70.75 116 ARG A CA 1
ATOM 898 C C . ARG A 1 116 ? 11.689 -2.683 -6.927 1.00 70.75 116 ARG A C 1
ATOM 900 O O . ARG A 1 116 ? 12.297 -2.124 -6.011 1.00 70.75 116 ARG A O 1
ATOM 907 N N . SER A 1 117 ? 10.995 -3.806 -6.756 1.00 69.25 117 SER A N 1
ATOM 908 C CA . SER A 1 117 ? 10.981 -4.580 -5.514 1.00 69.25 117 SER A CA 1
ATOM 909 C C . SER A 1 117 ? 12.073 -5.653 -5.459 1.00 69.25 117 SER A C 1
ATOM 911 O O . SER A 1 117 ? 12.337 -6.187 -4.383 1.00 69.25 117 SER A O 1
ATOM 913 N N . LEU A 1 118 ? 12.724 -5.932 -6.593 1.00 73.00 118 LEU A N 1
ATOM 914 C CA . LEU A 1 118 ? 13.768 -6.941 -6.736 1.00 73.00 118 LEU A CA 1
ATOM 915 C C . LEU A 1 118 ? 15.157 -6.360 -6.455 1.00 73.00 118 LEU A C 1
ATOM 917 O O . LEU A 1 118 ? 15.392 -5.153 -6.565 1.00 73.00 118 LEU A O 1
ATOM 921 N N . THR A 1 119 ? 16.118 -7.228 -6.136 1.00 74.00 119 THR A N 1
ATOM 922 C CA . THR A 1 119 ? 17.529 -6.827 -6.163 1.00 74.00 119 THR A CA 1
ATOM 923 C C . THR A 1 119 ? 17.979 -6.539 -7.604 1.00 74.00 119 THR A C 1
ATOM 925 O O . THR A 1 119 ? 17.400 -7.075 -8.552 1.00 74.00 119 THR A O 1
ATOM 928 N N . PRO A 1 120 ? 19.048 -5.746 -7.820 1.00 70.88 120 PRO A N 1
ATOM 929 C CA . PRO A 1 120 ? 19.522 -5.443 -9.172 1.00 70.88 120 PRO A CA 1
ATOM 930 C C . PRO A 1 120 ? 19.837 -6.683 -10.024 1.00 70.88 120 PRO A C 1
ATOM 932 O O . PRO A 1 120 ? 19.596 -6.663 -11.228 1.00 70.88 120 PRO A O 1
ATOM 935 N N . HIS A 1 121 ? 20.346 -7.762 -9.415 1.00 68.19 121 HIS A N 1
ATOM 936 C CA . HIS A 1 121 ? 20.642 -9.020 -10.114 1.00 68.19 121 HIS A CA 1
ATOM 937 C C . HIS A 1 121 ? 19.364 -9.784 -10.487 1.00 68.19 121 HIS A C 1
ATOM 939 O O . HIS A 1 121 ? 19.241 -10.248 -11.613 1.00 68.19 121 HIS A O 1
ATOM 945 N N . GLU A 1 122 ? 18.375 -9.847 -9.595 1.00 75.19 122 GLU A N 1
ATOM 946 C CA . GLU A 1 122 ? 17.083 -10.487 -9.883 1.00 75.19 122 GLU A CA 1
ATOM 947 C C . GLU A 1 122 ? 16.284 -9.715 -10.941 1.00 75.19 122 GLU A C 1
ATOM 949 O O . GLU A 1 122 ? 15.668 -10.316 -11.822 1.00 75.19 122 GLU A O 1
ATOM 954 N N . ALA A 1 123 ? 16.329 -8.380 -10.900 1.00 72.12 123 ALA A N 1
ATOM 955 C CA . ALA A 1 123 ? 15.742 -7.535 -11.936 1.00 72.12 123 ALA A CA 1
ATOM 956 C C . ALA A 1 123 ? 16.420 -7.774 -13.297 1.00 72.12 123 ALA A C 1
ATOM 958 O O . ALA A 1 123 ? 15.739 -7.886 -14.317 1.00 72.12 123 ALA A O 1
ATOM 959 N N . LEU A 1 124 ? 17.753 -7.903 -13.310 1.00 64.12 124 LEU A N 1
ATOM 960 C CA . LEU A 1 124 ? 18.540 -8.269 -14.490 1.00 64.12 124 LEU A CA 1
ATOM 961 C C . LEU A 1 124 ? 18.149 -9.636 -15.048 1.00 64.12 124 LEU A C 1
ATOM 963 O O . LEU A 1 124 ? 17.898 -9.730 -16.244 1.00 64.12 124 LEU A O 1
ATOM 967 N N . ASP A 1 125 ? 18.061 -10.669 -14.211 1.00 73.25 125 ASP A N 1
ATOM 968 C CA . ASP A 1 125 ? 17.686 -12.023 -14.634 1.00 73.25 125 ASP A CA 1
ATOM 969 C C . ASP A 1 125 ? 16.264 -12.055 -15.208 1.00 73.25 125 ASP A C 1
ATOM 971 O O . ASP A 1 125 ? 16.005 -12.683 -16.242 1.00 73.25 125 ASP A O 1
ATOM 975 N N . ARG A 1 126 ? 15.340 -11.310 -14.587 1.00 70.38 126 ARG A N 1
ATOM 976 C CA . ARG A 1 126 ? 13.956 -11.191 -15.053 1.00 70.38 126 ARG A CA 1
ATOM 977 C C . ARG A 1 126 ? 13.865 -10.524 -16.425 1.00 70.38 126 ARG A C 1
ATOM 979 O O . ARG A 1 126 ? 13.088 -10.970 -17.269 1.00 70.38 126 ARG A O 1
ATOM 986 N N . LEU A 1 127 ? 14.685 -9.500 -16.652 1.00 68.81 127 LEU A N 1
ATOM 987 C CA . LEU A 1 127 ? 14.800 -8.786 -17.921 1.00 68.81 127 LEU A CA 1
ATOM 988 C C . LEU A 1 127 ? 15.557 -9.599 -18.986 1.00 68.81 127 LEU A C 1
ATOM 990 O O . LEU A 1 127 ? 15.154 -9.617 -20.145 1.00 68.81 127 LEU A O 1
ATOM 994 N N . ALA A 1 128 ? 16.617 -10.318 -18.618 1.00 64.44 128 ALA A N 1
ATOM 995 C CA . ALA A 1 128 ? 17.439 -11.118 -19.530 1.00 64.44 128 ALA A CA 1
ATOM 996 C C . ALA A 1 128 ? 16.691 -12.328 -20.118 1.00 64.44 128 ALA A C 1
ATOM 998 O O . ALA A 1 128 ? 17.030 -12.794 -21.207 1.00 64.44 128 ALA A O 1
ATOM 999 N N . GLY A 1 129 ? 15.633 -12.800 -19.448 1.00 58.84 129 GLY A N 1
ATOM 1000 C CA . GLY A 1 129 ? 14.683 -13.762 -20.014 1.00 58.84 129 GLY A CA 1
ATOM 1001 C C . GLY A 1 129 ? 13.903 -13.235 -21.232 1.00 58.84 129 GLY A C 1
ATOM 1002 O O . GLY A 1 129 ? 13.340 -14.029 -21.988 1.00 58.84 129 GLY A O 1
ATOM 1003 N N . ALA A 1 130 ? 13.885 -11.917 -21.467 1.00 57.53 130 ALA A N 1
ATOM 1004 C CA . ALA A 1 130 ? 13.319 -11.307 -22.665 1.00 57.53 130 ALA A CA 1
ATOM 1005 C C . ALA A 1 130 ? 14.374 -11.249 -23.788 1.00 57.53 130 ALA A C 1
ATOM 1007 O O . ALA A 1 130 ? 15.427 -10.633 -23.654 1.00 57.53 130 ALA A O 1
ATOM 1008 N N . LYS A 1 131 ? 14.075 -11.863 -24.944 1.00 52.56 131 LYS A N 1
ATOM 1009 C CA . LYS A 1 131 ? 14.984 -12.013 -26.109 1.00 52.56 131 LYS A CA 1
ATOM 1010 C C . LYS A 1 131 ? 15.632 -10.716 -26.638 1.00 52.56 131 LYS A C 1
ATOM 1012 O O . LYS A 1 131 ? 16.587 -10.805 -27.405 1.00 52.56 131 LYS A O 1
ATOM 1017 N N . SER A 1 132 ? 15.132 -9.533 -26.280 1.00 56.16 132 SER A N 1
ATOM 1018 C CA . SER A 1 132 ? 15.796 -8.248 -26.535 1.00 56.16 132 SER A CA 1
ATOM 1019 C C . SER A 1 132 ? 15.206 -7.153 -25.649 1.00 56.16 132 SER A C 1
ATOM 1021 O O . SER A 1 132 ? 13.987 -6.977 -25.661 1.00 56.16 132 SER A O 1
ATOM 1023 N N . LEU A 1 133 ? 16.051 -6.364 -24.980 1.00 57.97 133 LEU A N 1
ATOM 1024 C CA . LEU A 1 133 ? 15.593 -5.245 -24.155 1.00 57.97 133 LEU A CA 1
ATOM 1025 C C . LEU A 1 133 ? 15.301 -3.989 -24.993 1.00 57.97 133 LEU A C 1
ATOM 1027 O O . LEU A 1 133 ? 16.185 -3.402 -25.633 1.00 57.97 133 LEU A O 1
ATOM 1031 N N . ARG A 1 134 ? 14.049 -3.540 -24.964 1.00 65.44 134 ARG A N 1
ATOM 1032 C CA . ARG A 1 134 ? 13.582 -2.263 -25.511 1.00 65.44 134 ARG A CA 1
ATOM 1033 C C . ARG A 1 134 ? 14.170 -1.095 -24.712 1.00 65.44 134 ARG A C 1
ATOM 1035 O O . ARG A 1 134 ? 14.710 -1.245 -23.619 1.00 65.44 134 ARG A O 1
ATOM 1042 N N . GLN A 1 135 ? 14.125 0.104 -25.289 1.00 62.38 135 GLN A N 1
ATOM 1043 C CA . GLN A 1 135 ? 14.718 1.307 -24.689 1.00 62.38 135 GLN A CA 1
ATOM 1044 C C . GLN A 1 135 ? 14.204 1.626 -23.261 1.00 62.38 135 GLN A C 1
ATOM 1046 O O . GLN A 1 135 ? 15.039 1.979 -22.429 1.00 62.38 135 GLN A O 1
ATOM 1051 N N . PRO A 1 136 ? 12.908 1.441 -22.926 1.00 63.19 136 PRO A N 1
ATOM 1052 C CA . PRO A 1 136 ? 12.413 1.641 -21.558 1.00 63.19 136 PRO A CA 1
ATOM 1053 C C . PRO A 1 136 ? 12.978 0.625 -20.555 1.00 63.19 136 PRO A C 1
ATOM 1055 O O . PRO A 1 136 ? 13.361 0.998 -19.452 1.00 63.19 136 PRO A O 1
ATOM 1058 N N . GLU A 1 137 ? 13.118 -0.640 -20.962 1.00 62.81 137 GLU A N 1
ATOM 1059 C CA . GLU A 1 137 ? 13.658 -1.721 -20.122 1.00 62.81 137 GLU A CA 1
ATOM 1060 C C . GLU A 1 137 ? 15.145 -1.488 -19.809 1.00 62.81 137 GLU A C 1
ATOM 1062 O O . GLU A 1 137 ? 15.605 -1.721 -18.694 1.00 62.81 137 GLU A O 1
ATOM 1067 N N . ARG A 1 138 ? 15.895 -0.926 -20.769 1.00 63.91 138 ARG A N 1
ATOM 1068 C CA . ARG A 1 138 ? 17.282 -0.482 -20.550 1.00 63.91 138 ARG A CA 1
ATOM 1069 C C . ARG A 1 138 ? 17.389 0.688 -19.570 1.00 63.91 138 ARG A C 1
ATOM 1071 O O . ARG A 1 138 ? 18.354 0.740 -18.813 1.00 63.91 138 ARG A O 1
ATOM 1078 N N . ALA A 1 139 ? 16.432 1.617 -19.581 1.00 63.78 139 ALA A N 1
ATOM 1079 C CA . ALA A 1 139 ? 16.418 2.749 -18.654 1.00 63.78 139 ALA A CA 1
ATOM 1080 C C . ALA A 1 139 ? 16.084 2.303 -17.219 1.00 63.78 139 ALA A C 1
ATOM 1082 O O . ALA A 1 139 ? 16.811 2.663 -16.296 1.00 63.78 139 ALA A O 1
ATOM 1083 N N . ALA A 1 140 ? 15.065 1.451 -17.050 1.00 58.69 140 ALA A N 1
ATOM 1084 C CA . ALA A 1 140 ? 14.712 0.853 -15.760 1.00 58.69 140 ALA A CA 1
ATOM 1085 C C . ALA A 1 140 ? 15.872 0.026 -15.179 1.00 58.69 140 ALA A C 1
ATOM 1087 O O . ALA A 1 140 ? 16.192 0.136 -13.996 1.00 58.69 140 ALA A O 1
ATOM 1088 N N . LEU A 1 141 ? 16.572 -0.728 -16.035 1.00 60.84 141 LEU A N 1
ATOM 1089 C CA . LEU A 1 141 ? 17.770 -1.462 -15.648 1.00 60.84 141 LEU A CA 1
ATOM 1090 C C . LEU A 1 141 ? 18.911 -0.537 -15.190 1.00 60.84 141 LEU A C 1
ATOM 1092 O O . LEU A 1 141 ? 19.548 -0.791 -14.168 1.00 60.84 141 LEU A O 1
ATOM 1096 N N . ALA A 1 142 ? 19.180 0.542 -15.929 1.00 61.47 142 ALA A N 1
ATOM 1097 C CA . ALA A 1 142 ? 20.224 1.498 -15.567 1.00 61.47 142 ALA A CA 1
ATOM 1098 C C . ALA A 1 142 ? 19.946 2.175 -14.214 1.00 61.47 142 ALA A C 1
ATOM 1100 O O . ALA A 1 142 ? 20.877 2.383 -13.433 1.00 61.47 142 ALA A O 1
ATOM 1101 N N . ASP A 1 143 ? 18.683 2.480 -13.910 1.00 60.03 143 ASP A N 1
ATOM 1102 C CA . ASP A 1 143 ? 18.294 3.057 -12.622 1.00 60.03 143 ASP A CA 1
ATOM 1103 C C . ASP A 1 143 ? 18.340 2.040 -11.474 1.00 60.03 143 ASP A C 1
ATOM 1105 O O . ASP A 1 143 ? 18.816 2.382 -10.388 1.00 60.03 143 ASP A O 1
ATOM 1109 N N . ALA A 1 144 ? 17.964 0.778 -11.708 1.00 58.56 144 ALA A N 1
ATOM 1110 C CA . ALA A 1 144 ? 18.144 -0.304 -10.733 1.00 58.56 144 ALA A CA 1
ATOM 1111 C C . ALA A 1 144 ? 19.630 -0.516 -10.374 1.00 58.56 144 ALA A C 1
ATOM 1113 O O . ALA A 1 144 ? 19.984 -0.661 -9.204 1.00 58.56 144 ALA A O 1
ATOM 1114 N N . VAL A 1 145 ? 20.530 -0.452 -11.363 1.00 58.25 145 VAL A N 1
ATOM 1115 C CA . VAL A 1 145 ? 21.986 -0.546 -11.146 1.00 58.25 145 VAL A CA 1
ATOM 1116 C C . VAL A 1 145 ? 22.527 0.669 -10.380 1.00 58.25 145 VAL A C 1
ATOM 1118 O O . VAL A 1 145 ? 23.323 0.504 -9.457 1.00 58.25 145 VAL A O 1
ATOM 1121 N N . ARG A 1 146 ? 22.086 1.892 -10.710 1.00 63.53 146 ARG A N 1
ATOM 1122 C CA . ARG A 1 146 ? 22.512 3.120 -10.008 1.00 63.53 146 ARG A CA 1
ATOM 1123 C C . ARG A 1 146 ? 22.051 3.180 -8.556 1.00 63.53 146 ARG A C 1
ATOM 1125 O O . ARG A 1 146 ? 22.768 3.720 -7.721 1.00 63.53 146 ARG A O 1
ATOM 1132 N N . THR A 1 147 ? 20.863 2.662 -8.263 1.00 59.59 147 THR A N 1
ATOM 1133 C CA . THR A 1 147 ? 20.272 2.707 -6.917 1.00 59.59 147 THR A CA 1
ATOM 1134 C C . THR A 1 147 ? 20.715 1.548 -6.020 1.00 59.59 147 THR A C 1
ATOM 1136 O O . THR A 1 147 ? 20.566 1.650 -4.804 1.00 59.59 147 THR A O 1
ATOM 1139 N N . GLY A 1 148 ? 21.293 0.479 -6.588 1.00 49.41 148 GLY A N 1
ATOM 1140 C CA . GLY A 1 148 ? 21.716 -0.722 -5.857 1.00 49.41 148 GLY A CA 1
ATOM 1141 C C . GLY A 1 148 ? 23.227 -0.964 -5.725 1.00 49.41 148 GLY A C 1
ATOM 1142 O O . GLY A 1 148 ? 23.617 -1.913 -5.047 1.00 49.41 148 GLY A O 1
ATOM 1143 N N . LEU A 1 149 ? 24.098 -0.151 -6.331 1.00 44.50 149 LEU A N 1
ATOM 1144 C CA . LEU A 1 149 ? 25.549 -0.263 -6.129 1.00 44.50 149 LEU A CA 1
ATOM 1145 C C . LEU A 1 149 ? 26.000 0.598 -4.940 1.00 44.50 14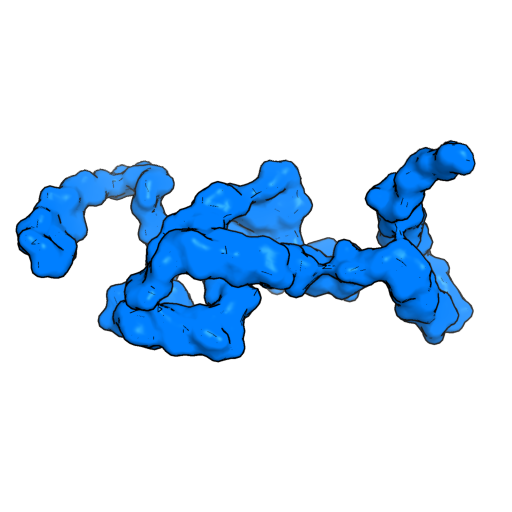9 LEU A C 1
ATOM 1147 O O . LEU A 1 149 ? 26.264 1.791 -5.089 1.00 44.50 149 LEU A O 1
ATOM 1151 N N . SER A 1 150 ? 26.155 -0.014 -3.762 1.00 37.34 150 SER A N 1
ATOM 1152 C CA . SER A 1 150 ? 27.039 0.552 -2.733 1.00 37.34 150 SER A CA 1
ATOM 1153 C C . SER A 1 150 ? 28.453 0.705 -3.318 1.00 37.34 150 SER A C 1
ATOM 1155 O O . SER A 1 150 ? 28.896 -0.188 -4.052 1.00 37.34 150 SER A O 1
ATOM 1157 N N . PRO A 1 151 ? 29.180 1.802 -3.026 1.00 35.88 151 PRO A N 1
ATOM 1158 C CA . PRO A 1 151 ? 30.542 1.969 -3.513 1.00 35.88 151 PRO A CA 1
ATOM 1159 C C . PRO A 1 151 ? 31.390 0.801 -3.007 1.00 35.88 151 PRO A C 1
ATOM 1161 O O . PRO A 1 151 ? 31.344 0.459 -1.826 1.00 35.88 151 PRO A O 1
ATOM 1164 N N . ARG A 1 152 ? 32.120 0.159 -3.924 1.00 36.53 152 ARG A N 1
ATOM 1165 C CA . ARG A 1 152 ? 33.051 -0.918 -3.584 1.00 36.53 152 ARG A CA 1
ATOM 1166 C C . ARG A 1 152 ? 34.074 -0.384 -2.575 1.00 36.53 152 ARG A C 1
ATOM 1168 O O . ARG A 1 152 ? 34.772 0.580 -2.882 1.00 36.53 152 ARG A O 1
ATOM 1175 N N . SER A 1 153 ? 34.107 -1.006 -1.397 1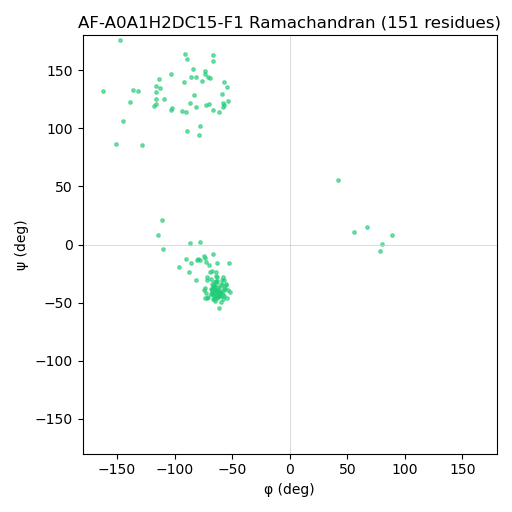.00 38.03 153 SER A N 1
ATOM 1176 C CA . SER A 1 153 ? 35.221 -0.975 -0.443 1.00 38.03 153 SER A CA 1
ATOM 1177 C C . SER A 1 153 ? 36.480 -1.571 -1.055 1.00 38.03 153 SER A C 1
ATOM 1179 O O . SER A 1 153 ? 36.324 -2.611 -1.740 1.00 38.03 153 SER A O 1
#

Radius of gyration: 18.98 Å; Cα contact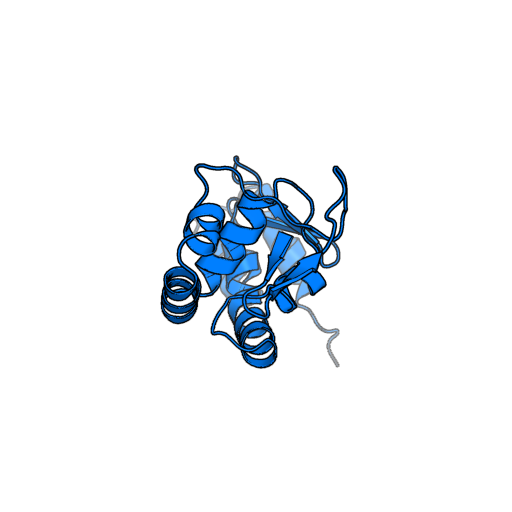s (8 Å, |Δi|>4): 162; chains: 1; bounding box: 55×36×51 Å